Protein AF-A0A7S2GI06-F1 (afdb_monomer_lite)

Sequence (145 aa):
MVTDSRAALWMRVFESRFLSDESFVQTVLMNSPFNSTLVNHNMRYIYWPHYDGDPSHYWARMGYSFIGGPQVINSSSAPSVFRSPYMFARKFEPAVDSAAVRLWDDWMGLKLRGARPPEQEPLGGASYANAQMDSETPLERPITR

Structure (mmCIF, N/CA/C/O backbone):
data_AF-A0A7S2GI06-F1
#
_entry.id   AF-A0A7S2GI06-F1
#
loop_
_atom_site.group_PDB
_atom_site.id
_atom_site.type_symbol
_atom_site.label_atom_id
_atom_site.label_alt_id
_atom_site.label_comp_id
_atom_site.label_asym_id
_atom_site.label_entity_id
_atom_site.label_seq_id
_atom_site.pdbx_PDB_ins_code
_atom_site.Cartn_x
_atom_site.Cartn_y
_atom_site.Cartn_z
_atom_site.occupancy
_atom_site.B_iso_or_equiv
_atom_site.auth_seq_id
_atom_site.auth_comp_id
_atom_site.auth_asym_id
_atom_site.auth_atom_id
_atom_site.pdbx_PDB_model_num
ATOM 1 N N . MET A 1 1 ? -26.073 1.164 9.478 1.00 66.19 1 MET A N 1
ATOM 2 C CA . MET A 1 1 ? -26.115 2.312 10.412 1.00 66.19 1 MET A CA 1
ATOM 3 C C . MET A 1 1 ? -25.420 1.877 11.697 1.00 66.19 1 MET A C 1
ATOM 5 O O . MET A 1 1 ? -25.647 0.743 12.099 1.00 66.19 1 MET A O 1
ATOM 9 N N . VAL A 1 2 ? -24.532 2.691 12.276 1.00 79.94 2 VAL A N 1
ATOM 10 C CA . VAL A 1 2 ? -23.805 2.343 13.516 1.00 79.94 2 VAL A CA 1
ATOM 11 C C . VAL A 1 2 ? -24.720 2.586 14.716 1.00 79.94 2 VAL A C 1
ATOM 13 O O . VAL A 1 2 ? -25.256 3.680 14.852 1.00 79.94 2 VAL A O 1
ATOM 16 N N . THR A 1 3 ? -24.925 1.568 15.555 1.00 87.62 3 THR A N 1
ATOM 17 C CA . THR 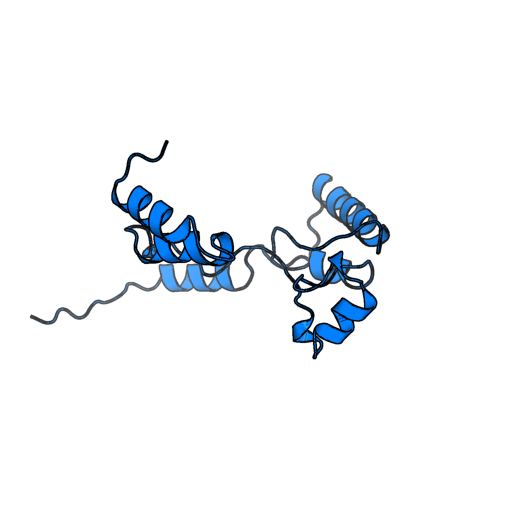A 1 3 ? -25.861 1.613 16.698 1.00 87.62 3 THR A CA 1
ATOM 18 C C . THR A 1 3 ? -25.173 1.787 18.053 1.00 87.62 3 THR A C 1
ATOM 20 O O . THR A 1 3 ? -25.838 2.104 19.034 1.00 87.62 3 THR A O 1
ATOM 23 N N . ASP A 1 4 ? -23.855 1.587 18.129 1.00 87.94 4 ASP A N 1
ATOM 24 C CA . ASP A 1 4 ? -23.077 1.793 19.353 1.00 87.94 4 ASP A CA 1
ATOM 25 C C . ASP A 1 4 ? -22.796 3.291 19.571 1.00 87.94 4 ASP A C 1
ATOM 27 O O . ASP A 1 4 ? -22.271 3.978 18.689 1.00 87.94 4 ASP A O 1
ATOM 31 N N . SER A 1 5 ? -23.140 3.811 20.753 1.00 91.19 5 SER A N 1
ATOM 32 C CA . SER A 1 5 ? -23.026 5.240 21.068 1.00 91.19 5 SER A CA 1
ATOM 33 C C . SER A 1 5 ? -21.580 5.733 21.181 1.00 91.19 5 SER A C 1
ATOM 35 O O . SER A 1 5 ? -21.308 6.891 20.858 1.00 91.19 5 SER A O 1
ATOM 37 N N . ARG A 1 6 ? -20.633 4.875 21.584 1.00 88.00 6 ARG A N 1
ATOM 38 C CA . ARG A 1 6 ? -19.203 5.220 21.626 1.00 88.00 6 ARG A CA 1
ATOM 39 C C . ARG A 1 6 ? -18.626 5.260 20.220 1.00 88.00 6 ARG A C 1
ATOM 41 O O . ARG A 1 6 ? -17.879 6.180 19.899 1.00 88.00 6 ARG A O 1
ATOM 48 N N . ALA A 1 7 ? -19.002 4.308 19.368 1.00 87.00 7 ALA A N 1
ATOM 49 C CA . ALA A 1 7 ? -18.624 4.327 17.959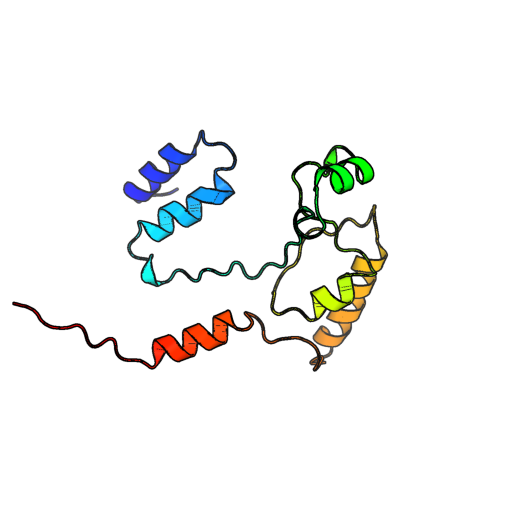 1.00 87.00 7 ALA A CA 1
ATOM 50 C C . ALA A 1 7 ? -19.180 5.576 17.253 1.00 87.00 7 ALA A C 1
ATOM 52 O O . ALA A 1 7 ? -18.440 6.254 16.542 1.00 87.00 7 ALA A O 1
ATOM 53 N N . ALA A 1 8 ? -20.439 5.942 17.517 1.00 90.88 8 ALA A N 1
ATOM 54 C CA . ALA A 1 8 ? -21.043 7.166 16.991 1.00 90.88 8 ALA A CA 1
ATOM 55 C C . ALA A 1 8 ? -20.313 8.440 17.463 1.00 90.88 8 ALA A C 1
ATOM 57 O O . ALA A 1 8 ? -20.097 9.357 16.668 1.00 90.88 8 ALA A O 1
ATOM 58 N N . LEU A 1 9 ? -19.883 8.492 18.730 1.00 92.31 9 LEU A N 1
ATOM 59 C CA . LEU A 1 9 ? -19.084 9.605 19.249 1.00 92.31 9 LEU A CA 1
ATOM 60 C C . LEU A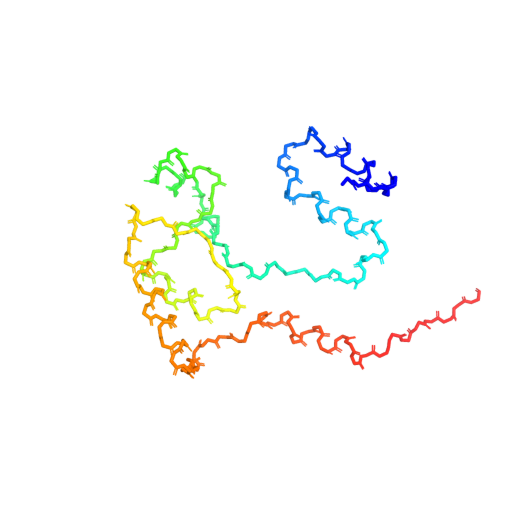 1 9 ? -17.745 9.727 18.511 1.00 92.31 9 LEU A C 1
ATOM 62 O O . LEU A 1 9 ? -17.396 10.817 18.060 1.00 92.31 9 LEU A O 1
ATOM 66 N N . TRP A 1 10 ? -17.019 8.619 18.346 1.00 93.69 10 TRP A N 1
ATOM 67 C CA . TRP A 1 10 ? -15.753 8.620 17.615 1.00 93.69 10 TRP A CA 1
ATOM 68 C C . TRP A 1 10 ? -15.923 9.048 16.156 1.00 93.69 10 TRP A C 1
ATOM 70 O O . TRP A 1 10 ? -15.125 9.847 15.669 1.00 93.69 10 TRP A O 1
ATOM 80 N N . MET A 1 11 ? -16.972 8.582 15.470 1.00 93.75 11 MET A N 1
ATOM 81 C CA . MET A 1 11 ? -17.273 9.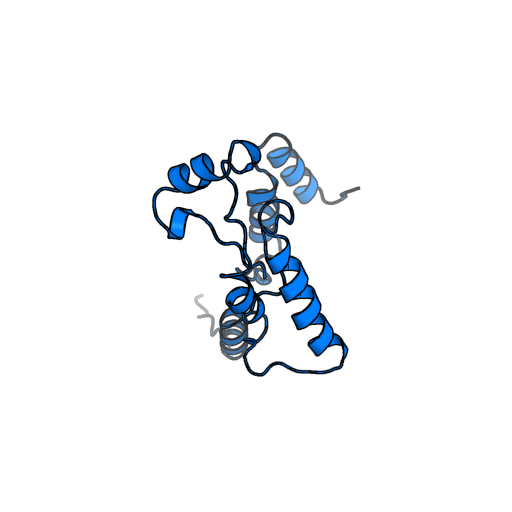026 14.104 1.00 93.75 11 MET A CA 1
ATOM 82 C C . MET A 1 11 ? -17.445 10.547 14.038 1.00 93.75 11 MET A C 1
ATOM 84 O O . MET A 1 11 ? -16.839 11.190 13.187 1.00 93.75 11 MET A O 1
ATOM 88 N N . ARG A 1 12 ? -18.187 11.138 14.982 1.00 93.88 12 ARG A N 1
ATOM 89 C CA . ARG A 1 12 ? -18.392 12.592 15.045 1.00 93.88 12 ARG A CA 1
ATOM 90 C C . ARG A 1 12 ? -17.102 13.369 15.328 1.00 93.88 12 ARG A C 1
ATOM 92 O O . ARG A 1 12 ? -16.914 14.455 14.793 1.00 93.88 12 ARG A O 1
ATOM 99 N N . VAL A 1 13 ? -16.198 12.831 16.150 1.00 93.69 13 VAL A N 1
ATOM 100 C CA . VAL A 1 13 ? -14.889 13.461 16.428 1.00 93.69 13 VAL A CA 1
ATOM 101 C C . VAL A 1 13 ? -14.020 13.539 15.168 1.00 93.69 13 VAL A C 1
ATOM 103 O O . VAL A 1 13 ? -13.288 14.521 14.992 1.00 93.69 13 VAL A O 1
ATOM 106 N N . PHE A 1 14 ? -14.098 12.520 14.310 1.00 96.25 14 PHE A N 1
ATOM 107 C CA . PHE A 1 14 ? -13.266 12.382 13.114 1.00 96.25 14 PHE A CA 1
ATOM 108 C C . PHE A 1 14 ? -13.907 12.905 11.821 1.00 96.25 14 PHE A C 1
ATOM 110 O O . PHE A 1 14 ? -13.183 13.117 10.853 1.00 96.25 14 PHE A O 1
ATOM 117 N N . GLU A 1 15 ? -15.211 13.194 11.817 1.00 94.75 15 GLU A N 1
ATOM 118 C CA . GLU A 1 15 ? -15.979 13.667 10.651 1.00 94.75 15 GLU A CA 1
ATOM 119 C C . GLU A 1 15 ? -15.369 14.896 9.955 1.00 94.75 15 GLU A C 1
ATOM 121 O O . GLU A 1 15 ? -15.484 15.052 8.744 1.00 94.75 15 GLU A O 1
ATOM 126 N N . SER A 1 16 ? -14.699 15.774 10.703 1.00 94.00 16 SER A N 1
ATOM 127 C CA . SER A 1 16 ? -14.083 17.000 10.173 1.00 94.00 16 SER A CA 1
ATOM 128 C C . SER A 1 16 ? -12.572 17.053 10.412 1.00 94.00 16 SER A C 1
ATOM 130 O O . SER A 1 16 ? -12.014 18.120 10.674 1.00 94.00 16 SER A O 1
ATOM 132 N N . ARG A 1 17 ? -11.896 15.898 10.381 1.00 94.81 17 ARG A N 1
ATOM 133 C CA . ARG A 1 17 ? -10.438 15.809 10.550 1.00 94.81 17 ARG A CA 1
ATOM 134 C C . ARG A 1 17 ? -9.744 15.552 9.221 1.00 94.81 17 ARG A C 1
ATOM 136 O O . ARG A 1 17 ? -10.177 14.729 8.422 1.00 94.81 17 ARG A O 1
ATOM 143 N N . PHE A 1 18 ? -8.644 16.264 9.008 1.00 95.62 18 PHE A N 1
ATOM 144 C CA . PHE A 1 18 ? -7.758 16.028 7.876 1.00 95.62 18 PHE A CA 1
ATOM 145 C C . PHE A 1 18 ? -7.127 14.634 7.989 1.00 95.62 18 PHE A C 1
ATOM 147 O O . PHE A 1 18 ? -6.678 14.271 9.075 1.00 95.62 18 PHE A O 1
ATOM 154 N N . LEU A 1 19 ? -7.123 13.871 6.887 1.00 94.06 19 LEU A N 1
ATOM 155 C CA . LEU A 1 19 ? -6.617 12.489 6.823 1.00 94.06 19 LEU A CA 1
ATOM 156 C C . LEU A 1 19 ? -7.177 11.593 7.941 1.00 94.06 19 LEU A C 1
ATOM 158 O O . LEU A 1 19 ? -6.461 10.847 8.610 1.00 94.06 19 LEU A O 1
ATOM 162 N N . SER A 1 20 ? -8.488 11.693 8.182 1.00 96.38 20 SER A N 1
ATOM 163 C CA . SER A 1 20 ? -9.155 10.953 9.254 1.00 96.38 20 SER A CA 1
ATOM 164 C C . SER A 1 20 ? -8.977 9.439 9.131 1.00 96.38 20 SER A C 1
ATOM 166 O O . SER A 1 20 ? -8.913 8.749 10.141 1.00 96.38 20 SER A O 1
ATOM 168 N N . ASP A 1 21 ? -8.879 8.903 7.918 1.00 93.75 21 ASP A N 1
ATOM 169 C CA . ASP A 1 21 ? -8.668 7.477 7.663 1.00 93.75 21 ASP A CA 1
ATOM 170 C C . ASP A 1 21 ? -7.297 6.971 8.144 1.00 93.75 21 ASP A C 1
ATOM 172 O O . ASP A 1 21 ? -7.179 5.799 8.509 1.00 93.75 21 ASP A O 1
ATOM 176 N N . GLU A 1 22 ? -6.294 7.848 8.243 1.00 95.56 22 GLU A N 1
ATOM 177 C CA . GLU A 1 22 ? -4.955 7.490 8.722 1.00 95.56 22 GLU A CA 1
ATOM 178 C C . GLU A 1 22 ? -4.871 7.328 10.245 1.00 95.56 22 GLU A C 1
ATOM 180 O O . GLU A 1 22 ? -3.913 6.740 10.740 1.00 95.56 22 GLU A O 1
ATOM 185 N N . SER A 1 23 ? -5.868 7.807 10.997 1.00 95.00 23 SER A N 1
ATOM 186 C CA . SER A 1 23 ? -5.831 7.831 12.470 1.00 95.00 23 SER A CA 1
ATOM 187 C C . SER A 1 23 ? -7.111 7.339 13.155 1.00 95.00 23 SER A C 1
ATOM 189 O O . SER A 1 23 ? -7.044 6.869 14.293 1.00 95.00 23 SER A O 1
ATOM 191 N N . PHE A 1 24 ? -8.268 7.367 12.488 1.00 95.38 24 PHE A N 1
ATOM 192 C CA . PHE A 1 24 ? -9.561 6.981 13.064 1.00 95.38 24 PHE A CA 1
ATOM 193 C C . PHE A 1 24 ? -9.580 5.525 13.535 1.00 95.38 24 PHE A C 1
ATOM 195 O O . PHE A 1 24 ? -9.791 5.264 14.718 1.00 95.38 24 PHE A O 1
ATOM 202 N N . VAL A 1 25 ? -9.331 4.571 12.629 1.00 93.38 25 VAL A N 1
ATOM 203 C CA . VAL A 1 25 ? -9.444 3.132 12.935 1.00 93.38 25 VAL A CA 1
ATOM 204 C C . VAL A 1 25 ? -8.481 2.735 14.054 1.00 93.38 25 VAL A C 1
ATOM 206 O O . VAL A 1 25 ? -8.869 2.026 14.978 1.00 93.38 25 VAL A O 1
ATOM 209 N N . GLN A 1 26 ? -7.250 3.244 14.009 1.00 94.38 26 GLN A N 1
ATOM 210 C CA . GLN A 1 26 ? -6.228 2.988 15.025 1.00 94.38 26 GLN A CA 1
ATOM 211 C C . GLN A 1 26 ? -6.668 3.534 16.391 1.00 94.38 26 GLN A C 1
ATOM 213 O O . GLN A 1 26 ? -6.685 2.797 17.376 1.00 94.38 26 GLN A O 1
ATOM 218 N N . THR A 1 27 ? -7.107 4.798 16.432 1.00 94.00 27 THR A N 1
ATOM 219 C CA . THR A 1 27 ? -7.553 5.468 17.662 1.00 94.00 27 THR A CA 1
ATOM 220 C C . THR A 1 27 ? -8.734 4.740 18.295 1.00 94.00 27 THR A C 1
ATOM 222 O O . THR A 1 27 ? -8.724 4.468 19.498 1.00 94.00 27 THR A O 1
ATOM 225 N N . VAL A 1 28 ? -9.743 4.389 17.493 1.00 93.38 28 VAL A N 1
ATOM 226 C CA . VAL A 1 28 ? -10.938 3.687 17.974 1.00 93.38 28 VAL A CA 1
ATOM 227 C C . VAL A 1 28 ? -10.573 2.312 18.514 1.00 93.38 28 VAL A C 1
ATOM 229 O O . VAL A 1 28 ? -10.991 1.977 19.620 1.00 93.38 28 VAL A O 1
ATOM 232 N N . LEU A 1 29 ? -9.778 1.528 17.780 1.00 93.31 29 LEU A N 1
ATOM 233 C CA . LEU A 1 29 ? -9.419 0.175 18.202 1.00 93.31 29 LEU A CA 1
ATOM 234 C C . LEU A 1 29 ? -8.595 0.177 19.492 1.00 93.31 29 LEU A C 1
ATOM 236 O O . LEU A 1 29 ? -8.906 -0.604 20.393 1.00 93.31 29 LEU A O 1
ATOM 240 N N . MET A 1 30 ? -7.626 1.088 19.629 1.00 94.25 30 MET A N 1
ATOM 241 C CA . MET A 1 30 ? -6.817 1.225 20.848 1.00 94.25 30 MET A CA 1
ATOM 242 C C . MET A 1 30 ? -7.657 1.584 22.083 1.00 94.25 30 MET A C 1
ATOM 244 O O . MET A 1 30 ? -7.318 1.183 23.193 1.00 94.25 30 MET A O 1
ATOM 248 N N . ASN A 1 31 ? -8.774 2.293 21.896 1.00 92.25 31 ASN A N 1
ATOM 249 C CA . ASN A 1 31 ? -9.697 2.688 22.967 1.00 92.25 31 ASN A CA 1
ATOM 250 C C . ASN A 1 31 ? -10.940 1.783 23.064 1.00 92.25 31 ASN A C 1
ATOM 252 O O . ASN A 1 31 ? -11.912 2.121 23.744 1.00 92.25 31 ASN A O 1
ATOM 256 N N . SER A 1 32 ? -10.934 0.639 22.378 1.00 90.19 32 SER A N 1
ATOM 257 C CA . SER A 1 32 ? -12.035 -0.325 22.381 1.00 90.19 32 SER A CA 1
ATOM 258 C C . SER A 1 32 ? -11.709 -1.555 23.239 1.00 90.19 32 SER A C 1
ATOM 260 O O . SER A 1 32 ? -10.541 -1.805 23.542 1.00 90.19 32 SER A O 1
ATOM 262 N N . PRO A 1 33 ? -12.710 -2.392 23.568 1.00 92.56 33 PRO A N 1
ATOM 263 C CA . PRO A 1 33 ? -12.477 -3.715 24.153 1.00 92.56 33 PRO A CA 1
ATOM 264 C C . PRO A 1 33 ? -11.621 -4.662 23.289 1.00 92.56 33 PRO A C 1
ATOM 266 O O . PRO A 1 33 ? -11.186 -5.692 23.788 1.00 92.56 33 PRO A O 1
ATOM 269 N N . PHE A 1 34 ? -11.378 -4.330 22.014 1.00 93.19 34 PHE A N 1
ATOM 270 C CA . PHE A 1 34 ? -10.560 -5.114 21.081 1.00 93.19 34 PHE A CA 1
ATOM 271 C C . PHE A 1 34 ? -9.092 -4.665 21.035 1.00 93.19 34 PHE A C 1
ATOM 273 O O . PHE A 1 34 ? -8.341 -5.116 20.176 1.00 93.19 34 PHE A O 1
ATOM 280 N N . ASN A 1 35 ? -8.651 -3.768 21.923 1.00 94.50 35 ASN A N 1
ATOM 281 C CA . ASN A 1 35 ? -7.280 -3.247 21.878 1.00 94.50 35 ASN A CA 1
ATOM 282 C C . ASN A 1 35 ? -6.203 -4.349 21.951 1.00 94.50 35 ASN A C 1
ATOM 284 O O . ASN A 1 35 ? -5.159 -4.219 21.320 1.00 94.50 35 ASN A O 1
ATOM 288 N N . SER A 1 36 ? -6.485 -5.460 22.635 1.00 95.75 36 SER A N 1
ATOM 289 C CA . SER A 1 36 ? -5.578 -6.598 22.785 1.00 95.75 36 SER A CA 1
ATOM 290 C C . SER A 1 36 ? -5.469 -7.459 21.527 1.00 95.75 36 SER A C 1
ATOM 292 O O . SER A 1 36 ? -4.595 -8.317 21.456 1.00 95.75 36 SER A O 1
ATOM 294 N N . THR A 1 37 ? -6.329 -7.241 20.529 1.00 93.75 37 THR A N 1
ATOM 295 C CA . THR A 1 37 ? -6.285 -7.948 19.242 1.00 93.75 37 THR A CA 1
ATOM 296 C C . THR A 1 37 ? -5.560 -7.143 18.163 1.00 93.75 37 THR A C 1
ATOM 298 O O . THR A 1 37 ? -5.555 -7.543 16.999 1.00 93.75 37 THR A O 1
ATOM 301 N N . LEU A 1 38 ? -5.001 -5.978 18.505 1.00 92.00 38 LEU A N 1
ATOM 302 C CA . LEU A 1 38 ? -4.278 -5.136 17.559 1.00 92.00 38 LEU A CA 1
ATOM 303 C C . LEU A 1 38 ? -2.912 -5.732 17.232 1.00 92.00 38 LEU A C 1
ATOM 305 O O . LEU A 1 38 ? -2.030 -5.819 18.080 1.00 92.00 38 LEU A O 1
ATOM 309 N N . VAL A 1 39 ? -2.715 -6.050 15.956 1.00 90.69 39 VAL A N 1
ATOM 310 C CA . VAL A 1 39 ? -1.398 -6.352 15.398 1.00 90.69 39 VAL A CA 1
ATOM 311 C C . VAL A 1 39 ? -0.896 -5.099 14.694 1.00 90.69 39 VAL A C 1
ATOM 313 O O . VAL A 1 39 ? -1.557 -4.585 13.790 1.00 90.69 39 VAL A O 1
ATOM 316 N N . ASN A 1 40 ? 0.280 -4.606 15.086 1.00 91.19 40 ASN A N 1
ATOM 317 C CA . ASN A 1 40 ? 0.917 -3.450 14.450 1.00 91.19 40 ASN A CA 1
ATOM 318 C C . ASN A 1 40 ? 1.554 -3.832 13.100 1.00 91.19 40 ASN A C 1
ATOM 320 O O . ASN A 1 40 ? 2.768 -3.766 12.918 1.00 91.19 40 ASN A O 1
ATOM 324 N N . HIS A 1 41 ? 0.729 -4.309 12.168 1.00 90.19 41 HIS A N 1
ATOM 325 C CA . HIS A 1 41 ? 1.148 -4.697 10.829 1.00 90.19 41 HIS A CA 1
ATOM 326 C C . HIS A 1 41 ? -0.036 -4.621 9.856 1.00 90.19 41 HIS A C 1
ATOM 328 O O . HIS A 1 41 ? -1.045 -5.299 10.029 1.00 90.19 41 HIS A O 1
ATOM 334 N N . ASN A 1 42 ? 0.075 -3.813 8.797 1.00 91.94 42 ASN A N 1
ATOM 335 C CA . ASN A 1 42 ? -1.024 -3.586 7.844 1.00 91.94 42 ASN A CA 1
ATOM 336 C C . ASN A 1 42 ? -0.989 -4.513 6.609 1.00 91.94 42 ASN A C 1
ATOM 338 O O . ASN A 1 42 ? -1.828 -4.372 5.719 1.00 91.94 42 ASN A O 1
ATOM 342 N N . MET A 1 43 ? -0.017 -5.434 6.544 1.00 94.25 43 MET A N 1
ATOM 343 C CA . MET A 1 43 ? 0.197 -6.402 5.453 1.00 94.25 43 MET A CA 1
ATOM 344 C C . MET A 1 43 ? 0.441 -5.783 4.065 1.00 94.25 43 MET A C 1
ATOM 346 O O . MET A 1 43 ? 0.356 -6.492 3.057 1.00 94.25 43 MET A O 1
ATOM 350 N N . ARG A 1 44 ? 0.760 -4.485 3.991 1.00 95.25 44 ARG A N 1
ATOM 351 C CA . ARG A 1 44 ? 0.987 -3.753 2.741 1.00 95.25 44 ARG A CA 1
ATOM 352 C C . ARG A 1 44 ? 2.441 -3.321 2.614 1.00 95.25 44 ARG A C 1
ATOM 354 O O . ARG A 1 44 ? 2.958 -2.630 3.483 1.00 95.25 44 ARG A O 1
ATOM 361 N N . TYR A 1 45 ? 3.043 -3.613 1.469 1.00 96.06 45 TYR A N 1
ATOM 362 C CA . TYR A 1 45 ? 4.275 -2.967 1.049 1.00 96.06 45 TYR A CA 1
ATOM 363 C C . TYR A 1 45 ? 3.955 -1.556 0.542 1.00 96.06 45 TYR A C 1
ATOM 365 O O . TYR A 1 45 ? 3.192 -1.382 -0.415 1.00 96.06 45 TYR A O 1
ATOM 373 N N . ILE A 1 46 ? 4.534 -0.544 1.183 1.00 96.75 46 ILE A N 1
ATOM 374 C CA . ILE A 1 46 ? 4.446 0.855 0.764 1.00 96.75 46 ILE A CA 1
ATOM 375 C C . ILE A 1 46 ? 5.850 1.439 0.855 1.00 96.75 46 ILE A C 1
ATOM 377 O O . ILE A 1 46 ? 6.392 1.558 1.951 1.00 96.75 46 ILE A O 1
ATOM 38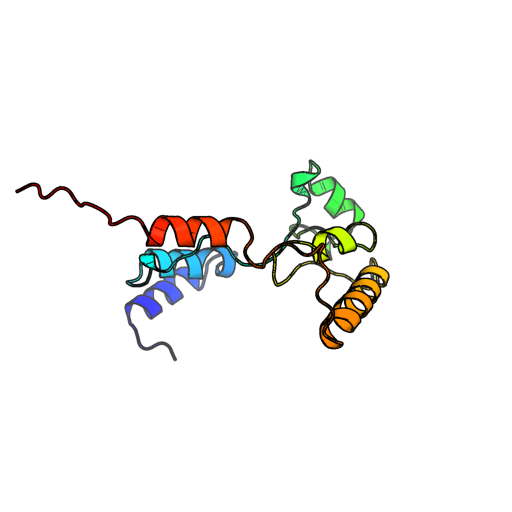1 N N . TYR A 1 47 ? 6.432 1.809 -0.285 1.00 96.94 47 TYR A N 1
ATOM 382 C CA . TYR A 1 47 ? 7.729 2.476 -0.295 1.00 96.94 47 TYR A CA 1
ATOM 383 C C . TYR A 1 47 ? 7.540 3.985 -0.302 1.00 96.94 47 TYR A C 1
ATOM 385 O O . TYR A 1 47 ? 6.902 4.531 -1.202 1.00 96.94 47 TYR A O 1
ATOM 393 N N . TRP A 1 48 ? 8.088 4.665 0.696 1.00 97.25 48 TRP A N 1
ATOM 394 C CA . TRP A 1 48 ? 8.059 6.118 0.762 1.00 97.25 48 TRP A CA 1
ATOM 395 C C . TRP A 1 48 ? 9.382 6.684 0.244 1.00 97.25 48 TRP A C 1
ATOM 397 O O . TRP A 1 48 ? 10.432 6.239 0.697 1.00 97.25 48 TRP A O 1
ATOM 407 N N . PRO A 1 49 ? 9.362 7.705 -0.635 1.00 96.88 49 PRO A N 1
ATOM 408 C CA . PRO A 1 49 ? 10.587 8.295 -1.186 1.00 96.88 49 PRO A CA 1
ATOM 409 C C . PRO A 1 49 ? 11.500 8.917 -0.116 1.00 96.88 49 PRO A C 1
ATOM 411 O O . PRO A 1 49 ? 12.675 9.139 -0.367 1.00 96.88 49 PRO A O 1
ATOM 414 N N . HIS A 1 50 ? 10.978 9.135 1.095 1.00 96.69 50 HIS A N 1
ATOM 415 C CA . HIS A 1 50 ? 11.742 9.519 2.280 1.00 96.69 50 HIS A CA 1
ATOM 416 C C . HIS A 1 50 ? 12.895 8.553 2.608 1.00 96.69 50 HIS A C 1
ATOM 418 O O . HIS A 1 50 ? 13.869 8.963 3.232 1.00 96.69 50 HIS A O 1
ATOM 424 N N . TYR A 1 51 ? 12.804 7.281 2.200 1.00 95.00 51 TYR A N 1
ATOM 425 C CA . TYR A 1 51 ? 13.894 6.315 2.371 1.00 95.00 51 TYR A CA 1
ATOM 426 C C . TYR A 1 51 ? 15.102 6.607 1.466 1.00 95.00 51 TYR A C 1
ATOM 428 O O . TYR A 1 51 ? 16.217 6.228 1.813 1.00 95.00 51 TYR A O 1
ATOM 436 N N . ASP A 1 52 ? 14.896 7.331 0.362 1.00 93.88 52 ASP A N 1
ATOM 437 C CA . ASP A 1 52 ? 15.932 7.679 -0.619 1.00 93.88 52 ASP A CA 1
ATOM 438 C C . ASP A 1 52 ? 16.453 9.123 -0.445 1.00 93.88 52 ASP A C 1
ATOM 440 O O . ASP A 1 52 ? 17.226 9.615 -1.271 1.00 93.88 52 ASP A O 1
ATOM 444 N N . GLY A 1 53 ? 16.035 9.824 0.616 1.00 94.56 53 GLY A N 1
ATOM 445 C CA . GLY A 1 53 ? 16.417 11.208 0.911 1.00 94.56 53 GLY A CA 1
ATOM 446 C C . GLY A 1 53 ? 15.242 12.184 0.834 1.00 94.56 53 GLY A C 1
ATOM 447 O O . GLY A 1 53 ? 14.136 11.867 1.267 1.00 94.56 53 GLY A O 1
ATOM 448 N N . ASP A 1 54 ? 15.484 13.398 0.323 1.00 96.69 54 ASP A N 1
ATOM 449 C CA . ASP A 1 54 ? 14.434 14.419 0.206 1.00 96.69 54 ASP A CA 1
ATOM 450 C C . ASP A 1 54 ? 13.341 13.963 -0.785 1.00 96.69 54 ASP A C 1
ATOM 452 O O . ASP A 1 54 ? 13.598 13.870 -1.996 1.00 96.69 54 ASP A O 1
ATOM 456 N N . PRO A 1 55 ? 12.104 13.709 -0.312 1.00 96.81 55 PRO A N 1
ATOM 457 C CA . PRO A 1 55 ? 11.016 13.237 -1.162 1.00 96.81 55 PRO A CA 1
ATOM 458 C C . PRO A 1 55 ? 10.614 14.258 -2.238 1.00 96.81 55 PRO A C 1
ATOM 460 O O . PRO A 1 55 ? 10.064 13.871 -3.274 1.00 96.81 55 PRO A O 1
ATOM 463 N N . SER A 1 56 ? 10.929 15.543 -2.046 1.00 96.69 56 SER A N 1
ATOM 464 C CA . SER A 1 56 ? 10.622 16.625 -2.989 1.00 96.69 56 SER A CA 1
ATOM 465 C C . SER A 1 56 ? 11.284 16.395 -4.343 1.00 96.69 56 SER A C 1
ATOM 467 O O . SER A 1 56 ? 10.679 16.676 -5.377 1.00 96.69 56 SER A O 1
ATOM 469 N N . HIS A 1 57 ? 12.486 15.810 -4.366 1.00 96.31 57 HIS A N 1
ATOM 470 C CA . HIS A 1 57 ? 13.168 15.452 -5.610 1.00 96.31 57 HIS A CA 1
ATOM 471 C C . HIS A 1 57 ? 12.410 14.379 -6.392 1.00 96.31 57 HIS A C 1
ATOM 473 O O . HIS A 1 57 ? 12.302 14.462 -7.615 1.00 96.31 57 HIS A O 1
ATOM 479 N N . TYR A 1 58 ? 11.883 13.366 -5.703 1.00 96.69 58 TYR A N 1
ATOM 480 C CA . TYR A 1 58 ? 11.065 12.340 -6.341 1.00 96.69 58 TYR A CA 1
ATOM 481 C C . TYR A 1 58 ? 9.755 12.940 -6.867 1.00 96.69 58 TYR A C 1
ATOM 483 O O . TYR A 1 58 ? 9.438 12.774 -8.046 1.00 96.69 58 TYR A O 1
ATOM 491 N N . TRP A 1 59 ? 9.028 13.693 -6.038 1.00 97.62 59 TRP A N 1
ATOM 492 C CA . TRP A 1 59 ? 7.751 14.286 -6.439 1.00 97.62 59 TRP A CA 1
ATOM 493 C C . TRP A 1 59 ? 7.899 15.297 -7.584 1.00 97.62 59 TRP A C 1
ATOM 495 O O . TRP A 1 59 ? 7.074 15.295 -8.495 1.00 97.62 59 TRP A O 1
ATOM 505 N N . ALA A 1 60 ? 8.971 16.095 -7.603 1.00 96.69 60 ALA A N 1
ATOM 506 C CA . ALA A 1 60 ? 9.261 17.021 -8.698 1.00 96.69 60 ALA A CA 1
ATOM 507 C C . ALA A 1 60 ? 9.486 16.298 -10.036 1.00 96.69 60 ALA A C 1
ATOM 509 O O . ALA A 1 60 ? 9.019 16.772 -11.069 1.00 96.69 60 ALA A O 1
ATOM 510 N N . ARG A 1 61 ? 10.152 15.132 -10.026 1.00 96.31 61 ARG A N 1
ATOM 511 C CA . ARG A 1 61 ? 10.343 14.310 -11.236 1.00 96.31 61 ARG A CA 1
ATOM 512 C C . ARG A 1 61 ? 9.049 13.659 -11.718 1.00 96.31 61 ARG A C 1
ATOM 514 O O . ARG A 1 61 ? 8.854 13.526 -12.920 1.00 96.31 61 ARG A O 1
ATOM 521 N N . MET A 1 62 ? 8.192 13.231 -10.794 1.00 96.88 62 MET A N 1
ATOM 522 C CA . MET A 1 62 ? 6.955 12.513 -11.121 1.00 96.88 62 MET A CA 1
ATOM 523 C C . MET A 1 62 ? 5.799 13.436 -11.519 1.00 96.88 62 MET A C 1
ATOM 525 O O . MET A 1 62 ? 4.898 13.021 -12.245 1.00 96.88 62 MET A O 1
ATOM 529 N N . GLY A 1 63 ? 5.813 14.682 -11.045 1.00 96.19 63 GLY A N 1
ATOM 530 C CA . GLY A 1 63 ? 4.776 15.672 -11.307 1.00 96.19 63 GLY A CA 1
ATOM 531 C C . GLY A 1 63 ? 3.703 15.750 -10.219 1.00 96.19 63 GLY A C 1
ATOM 532 O O . GLY A 1 63 ? 3.648 14.956 -9.277 1.00 96.19 63 GLY A O 1
ATOM 533 N N . TYR A 1 64 ? 2.829 16.749 -10.364 1.00 94.56 64 TYR A N 1
ATOM 534 C CA . TYR A 1 64 ? 1.906 17.204 -9.318 1.00 94.56 64 TYR A CA 1
ATOM 535 C C . TYR A 1 64 ? 1.013 16.097 -8.735 1.00 94.56 64 TYR A C 1
ATOM 537 O O . TYR A 1 64 ? 0.802 16.043 -7.527 1.00 94.56 64 TYR A O 1
ATOM 545 N N . SER A 1 65 ? 0.551 15.158 -9.567 1.00 94.81 65 SER A N 1
ATOM 546 C CA . SER A 1 65 ? -0.326 14.050 -9.156 1.00 94.81 65 SER A CA 1
ATOM 547 C C . SER A 1 65 ? 0.321 13.029 -8.207 1.00 94.81 65 SER A C 1
ATOM 549 O O . SER A 1 65 ? -0.367 12.122 -7.736 1.00 94.81 65 SER A O 1
ATOM 551 N N . PHE A 1 66 ? 1.626 13.137 -7.944 1.00 96.25 66 PHE A N 1
ATOM 552 C CA . PHE A 1 66 ? 2.370 12.232 -7.063 1.00 96.25 66 PHE A CA 1
ATOM 553 C C . PHE A 1 66 ? 2.846 12.896 -5.766 1.00 96.25 66 PHE A C 1
ATOM 555 O O . PHE A 1 66 ? 3.386 12.196 -4.908 1.00 96.25 66 PHE A O 1
ATOM 562 N N . ILE A 1 67 ? 2.655 14.211 -5.607 1.00 96.38 67 ILE A N 1
ATOM 563 C CA . ILE A 1 67 ? 3.078 14.951 -4.410 1.00 96.38 67 ILE A CA 1
ATOM 564 C C . ILE A 1 67 ? 2.404 14.366 -3.164 1.00 96.38 67 ILE A C 1
ATOM 566 O O . ILE A 1 67 ? 1.203 14.105 -3.160 1.00 96.38 67 ILE A O 1
ATOM 570 N N . GLY A 1 68 ? 3.190 14.150 -2.106 1.00 94.50 68 GLY A N 1
ATOM 571 C CA . GLY A 1 68 ? 2.711 13.568 -0.849 1.00 94.50 68 GLY A CA 1
ATOM 572 C C . GLY A 1 68 ? 2.401 12.069 -0.924 1.00 94.50 68 GLY A C 1
ATOM 573 O O . GLY A 1 68 ? 1.924 11.499 0.052 1.00 94.50 68 GLY A O 1
ATOM 574 N N . GLY A 1 69 ? 2.659 11.418 -2.063 1.00 95.81 69 GLY A N 1
ATOM 575 C CA . GLY A 1 69 ? 2.396 9.997 -2.270 1.00 95.81 69 GLY A CA 1
ATOM 576 C C . GLY A 1 69 ? 3.633 9.100 -2.120 1.00 95.81 69 GLY A C 1
ATOM 577 O O . GLY A 1 69 ? 4.770 9.584 -2.189 1.00 95.81 69 GLY A O 1
ATOM 578 N N . PRO A 1 70 ? 3.420 7.777 -1.968 1.00 97.31 70 PRO A N 1
ATOM 579 C CA . PRO A 1 70 ? 4.490 6.789 -2.001 1.00 97.31 70 PRO A CA 1
ATOM 580 C C . PRO A 1 70 ? 5.105 6.668 -3.402 1.00 97.31 70 PRO A C 1
ATOM 582 O O . PRO A 1 70 ? 4.528 7.092 -4.411 1.00 97.31 70 PRO A O 1
ATOM 585 N N . GLN A 1 71 ? 6.275 6.046 -3.462 1.00 97.50 71 GLN A N 1
ATOM 586 C CA . GLN A 1 71 ? 6.989 5.783 -4.700 1.00 97.50 71 GLN A CA 1
ATOM 587 C C . GLN A 1 71 ? 6.255 4.759 -5.574 1.00 97.50 71 GLN A C 1
ATOM 589 O O . GLN A 1 71 ? 5.644 3.810 -5.073 1.00 97.50 71 GLN A O 1
ATOM 594 N N . VAL A 1 72 ? 6.318 4.950 -6.895 1.00 97.81 72 VAL A N 1
ATOM 595 C CA . VAL A 1 72 ? 5.839 3.958 -7.862 1.00 97.81 72 VAL A CA 1
ATOM 596 C C . VAL A 1 72 ? 6.808 2.778 -7.896 1.00 97.81 72 VAL A C 1
ATOM 598 O O . VAL A 1 72 ? 8.012 2.948 -8.084 1.00 97.81 72 VAL A O 1
ATOM 601 N N . ILE A 1 73 ? 6.262 1.579 -7.732 1.00 97.88 73 ILE A N 1
ATOM 602 C CA . ILE A 1 73 ? 6.963 0.317 -7.943 1.00 97.88 73 ILE A CA 1
ATOM 603 C C . ILE A 1 73 ? 7.076 0.114 -9.456 1.00 97.88 73 ILE A C 1
ATOM 605 O O . ILE A 1 73 ? 6.065 0.046 -10.156 1.00 97.88 73 ILE A O 1
ATOM 609 N N . ASN A 1 74 ? 8.308 0.043 -9.950 1.00 97.25 74 ASN A N 1
ATOM 610 C CA . ASN A 1 74 ? 8.629 -0.120 -11.367 1.00 97.25 74 ASN A CA 1
ATOM 611 C C . ASN A 1 74 ? 9.195 -1.525 -11.624 1.00 97.25 74 ASN A C 1
ATOM 613 O O . ASN A 1 74 ? 9.358 -2.318 -10.695 1.00 97.25 74 ASN A O 1
ATOM 617 N N . SER A 1 75 ? 9.504 -1.857 -12.874 1.00 98.00 75 SER A N 1
ATOM 618 C CA . SER A 1 75 ? 9.979 -3.186 -13.260 1.00 98.00 75 SER A CA 1
ATOM 619 C C . SER A 1 75 ? 11.294 -3.581 -12.591 1.00 98.00 75 SER A C 1
ATOM 621 O O . SER A 1 75 ? 11.559 -4.769 -12.427 1.00 98.00 75 SER A O 1
ATOM 623 N N . SER A 1 76 ? 12.112 -2.604 -12.191 1.00 97.00 76 SER A N 1
ATOM 624 C CA . SER A 1 76 ? 13.385 -2.848 -11.512 1.00 97.00 76 SER A CA 1
ATOM 625 C C . SER A 1 76 ? 13.189 -3.250 -10.050 1.00 97.00 76 SER A C 1
ATOM 627 O O . SER A 1 76 ? 13.904 -4.122 -9.562 1.00 97.00 76 SER A O 1
ATOM 629 N N . SER A 1 77 ? 12.223 -2.652 -9.343 1.00 96.31 77 SER A N 1
ATOM 630 C CA . SER A 1 77 ? 11.943 -2.980 -7.936 1.00 96.31 77 SER A CA 1
ATOM 631 C C . SER A 1 77 ? 10.883 -4.069 -7.756 1.00 96.31 77 SER A C 1
ATOM 633 O O . SER A 1 77 ? 10.891 -4.768 -6.746 1.00 96.31 77 SER A O 1
ATOM 635 N N . ALA A 1 78 ? 9.997 -4.277 -8.730 1.00 96.81 78 ALA A N 1
ATOM 636 C CA . ALA A 1 78 ? 8.897 -5.233 -8.631 1.00 96.81 78 ALA A CA 1
ATOM 637 C C . ALA A 1 78 ? 9.324 -6.660 -8.205 1.00 96.81 78 ALA A C 1
ATOM 639 O O . ALA A 1 78 ? 8.693 -7.203 -7.295 1.00 96.81 78 ALA A O 1
ATOM 640 N N . PRO A 1 79 ? 10.418 -7.262 -8.727 1.00 94.88 79 PRO A N 1
ATOM 641 C CA . PRO A 1 79 ? 10.827 -8.606 -8.317 1.00 94.88 79 PRO A CA 1
ATOM 642 C C . PRO A 1 79 ? 11.179 -8.752 -6.830 1.00 94.88 79 PRO A C 1
ATOM 644 O O . PRO A 1 79 ? 11.005 -9.837 -6.278 1.00 94.88 79 PRO A O 1
ATOM 647 N N . SER A 1 80 ? 11.697 -7.714 -6.163 1.00 94.56 80 SER A N 1
ATOM 648 C CA . SER A 1 80 ? 11.945 -7.782 -4.713 1.00 94.56 80 SER A CA 1
ATOM 649 C C . SER A 1 80 ? 10.644 -7.622 -3.927 1.00 94.56 80 SER A C 1
ATOM 651 O O . SER A 1 80 ? 10.421 -8.336 -2.952 1.00 94.56 80 SER A O 1
ATOM 653 N N . VAL A 1 81 ? 9.727 -6.776 -4.403 1.00 95.50 81 VAL A N 1
ATOM 654 C CA . VAL A 1 81 ? 8.395 -6.609 -3.802 1.00 95.50 81 VAL A CA 1
ATOM 655 C C . VAL A 1 81 ? 7.586 -7.909 -3.861 1.00 95.50 81 VAL A C 1
ATOM 657 O O . VAL A 1 81 ? 6.928 -8.265 -2.888 1.00 95.50 81 VAL A O 1
ATOM 660 N N . PHE A 1 82 ? 7.657 -8.670 -4.953 1.00 93.44 82 PHE A N 1
ATOM 661 C CA . PHE A 1 82 ? 6.901 -9.925 -5.104 1.00 93.44 82 PHE A CA 1
ATOM 662 C C . PHE A 1 82 ? 7.342 -11.045 -4.158 1.00 93.44 82 PHE A C 1
ATOM 664 O O . PHE A 1 82 ? 6.559 -11.957 -3.872 1.00 93.44 82 PHE A O 1
ATOM 671 N N . ARG A 1 83 ? 8.598 -10.975 -3.708 1.00 92.94 83 ARG A N 1
ATOM 672 C CA . ARG A 1 83 ? 9.212 -11.895 -2.748 1.00 92.94 83 ARG A CA 1
ATOM 673 C C . ARG A 1 83 ? 8.992 -11.475 -1.299 1.00 92.94 83 ARG A C 1
ATOM 675 O O . ARG A 1 83 ? 9.254 -12.263 -0.402 1.00 92.94 83 ARG A O 1
ATOM 682 N N . SER A 1 84 ? 8.515 -10.254 -1.078 1.00 93.19 84 SER A N 1
ATOM 683 C CA . SER A 1 84 ? 8.312 -9.698 0.255 1.00 93.19 84 SER A CA 1
ATOM 684 C C . SER A 1 84 ? 7.209 -10.437 1.038 1.00 93.19 84 SER A C 1
ATOM 686 O O . SER A 1 84 ? 6.353 -11.100 0.439 1.00 93.19 84 SER A O 1
ATOM 688 N N . PRO A 1 85 ? 7.163 -10.287 2.374 1.00 92.81 85 PRO A N 1
ATOM 689 C CA . PRO A 1 85 ? 6.172 -10.950 3.221 1.00 92.81 85 PRO A CA 1
ATOM 690 C C . PRO A 1 85 ? 4.797 -10.255 3.203 1.00 92.81 85 PRO A C 1
ATOM 692 O O . PRO A 1 85 ? 3.896 -10.607 3.970 1.00 92.81 85 PRO A O 1
ATOM 695 N N . TYR A 1 86 ? 4.611 -9.232 2.368 1.00 93.88 86 TYR A N 1
ATOM 696 C CA . TYR A 1 86 ? 3.373 -8.461 2.300 1.00 93.88 86 TYR A CA 1
ATOM 697 C C . TYR A 1 86 ? 2.356 -9.123 1.360 1.00 93.88 86 TYR A C 1
ATOM 699 O O . TYR A 1 86 ? 2.709 -9.715 0.344 1.00 93.88 86 TYR A O 1
ATOM 707 N N . MET A 1 87 ? 1.064 -9.006 1.684 1.00 92.31 87 MET A N 1
ATOM 708 C CA . MET A 1 87 ? -0.014 -9.544 0.839 1.00 92.31 87 MET A CA 1
ATOM 709 C C . MET A 1 87 ? -0.353 -8.615 -0.328 1.00 92.31 87 MET A C 1
ATOM 711 O O . MET A 1 87 ? -0.767 -9.071 -1.391 1.00 92.31 87 MET A O 1
ATOM 715 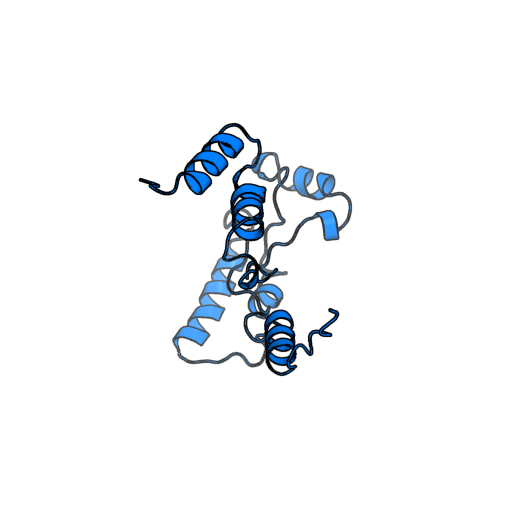N N . PHE A 1 88 ? -0.196 -7.309 -0.120 1.00 95.06 88 PHE A N 1
ATOM 716 C CA . PHE A 1 88 ? -0.513 -6.276 -1.098 1.00 95.06 88 PHE A CA 1
ATOM 717 C C . PHE A 1 88 ? 0.642 -5.284 -1.203 1.00 95.06 88 PHE A C 1
ATOM 719 O O . PHE A 1 88 ? 1.396 -5.105 -0.249 1.00 95.06 88 PHE A O 1
ATOM 726 N N . ALA A 1 89 ? 0.744 -4.583 -2.328 1.00 96.31 89 ALA A N 1
ATOM 727 C CA . ALA A 1 89 ? 1.736 -3.535 -2.529 1.00 96.31 89 ALA A CA 1
ATOM 728 C C . ALA A 1 89 ? 1.130 -2.327 -3.255 1.00 96.31 89 ALA A C 1
ATOM 730 O O . ALA A 1 89 ? 0.212 -2.472 -4.065 1.00 96.31 89 ALA A O 1
ATOM 731 N N . ARG A 1 90 ? 1.641 -1.127 -2.966 1.00 96.75 90 ARG A N 1
ATOM 732 C CA . ARG A 1 90 ? 1.324 0.113 -3.695 1.00 96.75 90 ARG A CA 1
ATOM 733 C C . ARG A 1 90 ? 2.547 1.043 -3.740 1.00 96.75 90 ARG A C 1
ATOM 735 O O . ARG A 1 90 ? 3.365 1.005 -2.828 1.00 96.75 90 ARG A O 1
ATOM 742 N N . LYS A 1 91 ? 2.685 1.918 -4.740 1.00 96.06 91 LYS A N 1
ATOM 743 C CA . LYS A 1 91 ? 1.757 2.213 -5.857 1.00 96.06 91 LYS A CA 1
ATOM 744 C C . LYS A 1 91 ? 2.281 1.627 -7.175 1.00 96.06 91 LYS A C 1
ATOM 746 O O . LYS A 1 91 ? 3.472 1.689 -7.428 1.00 96.06 91 LYS A O 1
ATOM 751 N N . PHE A 1 92 ? 1.390 1.129 -8.029 1.00 96.31 92 PHE A N 1
ATOM 752 C CA . PHE A 1 92 ? 1.693 0.798 -9.426 1.00 96.31 92 PHE A CA 1
ATOM 753 C C . PHE A 1 92 ? 0.996 1.805 -10.338 1.00 96.31 92 PHE A C 1
ATOM 755 O O . PHE A 1 92 ? -0.138 2.194 -10.062 1.00 96.31 92 PHE A O 1
ATOM 762 N N . GLU A 1 93 ? 1.673 2.236 -11.397 1.00 97.19 93 GLU A N 1
ATOM 763 C CA . GLU A 1 93 ? 1.137 3.188 -12.369 1.00 97.19 93 GLU A CA 1
ATOM 764 C C . GLU A 1 93 ? 1.529 2.734 -13.784 1.00 97.19 93 GLU A C 1
ATOM 766 O O . GLU A 1 93 ? 2.670 2.958 -14.192 1.00 97.19 93 GLU A O 1
ATOM 771 N N . PRO A 1 94 ? 0.628 2.085 -14.545 1.00 96.06 94 PRO A N 1
ATOM 772 C CA . PRO A 1 94 ? 0.956 1.546 -15.867 1.00 96.06 94 PRO A CA 1
ATOM 773 C C . PRO A 1 94 ? 1.423 2.603 -16.873 1.00 96.06 94 PRO A C 1
ATOM 775 O O . PRO A 1 94 ? 2.191 2.279 -17.778 1.00 96.06 94 PRO A O 1
ATOM 778 N N . ALA A 1 95 ? 0.980 3.855 -16.715 1.00 95.75 95 ALA A N 1
ATOM 779 C CA . ALA A 1 95 ? 1.435 4.974 -17.539 1.00 95.75 95 ALA A CA 1
ATOM 780 C C . ALA A 1 95 ? 2.900 5.366 -17.267 1.00 95.75 95 ALA A C 1
ATOM 782 O O . ALA A 1 95 ? 3.548 5.935 -18.140 1.00 95.75 95 ALA A O 1
ATOM 783 N N . VAL A 1 96 ? 3.423 5.056 -16.075 1.00 96.12 96 VAL A N 1
ATOM 784 C CA . VAL A 1 96 ? 4.837 5.242 -15.711 1.00 96.12 96 VAL A CA 1
ATOM 785 C C . VAL A 1 96 ? 5.639 4.008 -16.110 1.00 96.12 96 VAL A C 1
ATOM 787 O O . VAL A 1 96 ? 6.689 4.131 -16.733 1.00 96.12 96 VAL A O 1
ATOM 790 N N . ASP A 1 97 ? 5.142 2.819 -15.760 1.00 97.75 97 ASP A N 1
ATOM 791 C CA . ASP A 1 97 ? 5.787 1.553 -16.090 1.00 97.75 97 ASP A CA 1
ATOM 792 C C . ASP A 1 97 ? 4.781 0.392 -16.131 1.00 97.75 97 ASP A C 1
ATOM 794 O O . ASP A 1 97 ? 4.412 -0.209 -15.119 1.00 97.75 97 ASP A O 1
ATOM 798 N N . SER A 1 98 ? 4.353 0.036 -17.341 1.00 97.69 98 SER A N 1
ATOM 799 C CA . SER A 1 98 ? 3.469 -1.113 -17.565 1.00 97.69 98 SER A CA 1
ATOM 800 C C . SER A 1 98 ? 4.177 -2.469 -17.452 1.00 97.69 98 SER A C 1
ATOM 802 O O . SER A 1 98 ? 3.501 -3.494 -17.333 1.00 97.69 98 SER A O 1
ATOM 804 N N . ALA A 1 99 ? 5.514 -2.519 -17.493 1.00 98.25 99 ALA A N 1
ATOM 805 C CA . ALA A 1 99 ? 6.252 -3.775 -17.385 1.00 98.25 99 ALA A CA 1
ATOM 806 C C . ALA A 1 99 ? 6.153 -4.358 -15.972 1.00 98.25 99 ALA A C 1
ATOM 808 O O . ALA A 1 99 ? 6.050 -5.574 -15.836 1.00 98.25 99 ALA A O 1
ATOM 809 N N . ALA A 1 100 ? 6.070 -3.514 -14.940 1.00 97.19 100 ALA A N 1
ATOM 810 C CA . ALA A 1 100 ? 5.825 -3.956 -13.567 1.00 97.19 100 ALA A CA 1
ATOM 811 C C . ALA A 1 100 ? 4.529 -4.783 -13.426 1.00 97.19 100 ALA A C 1
ATOM 813 O O . ALA A 1 100 ? 4.511 -5.781 -12.708 1.00 97.19 100 ALA A O 1
ATOM 814 N N . VAL A 1 101 ? 3.464 -4.408 -14.147 1.00 96.31 101 VAL A N 1
ATOM 815 C CA . VAL A 1 101 ? 2.183 -5.140 -14.139 1.00 96.31 101 VAL A CA 1
ATOM 816 C C . VAL A 1 101 ? 2.306 -6.484 -14.854 1.00 96.31 101 VAL A C 1
ATOM 818 O O . VAL A 1 101 ? 1.851 -7.493 -14.332 1.00 96.31 101 VAL A O 1
ATOM 821 N N . ARG A 1 102 ? 2.998 -6.530 -16.000 1.00 97.62 102 ARG A N 1
ATOM 822 C CA . ARG A 1 102 ? 3.247 -7.797 -16.713 1.00 97.62 102 ARG A CA 1
ATOM 823 C C . ARG A 1 102 ? 4.067 -8.777 -15.873 1.00 97.62 102 ARG A C 1
ATOM 825 O O . ARG A 1 102 ? 3.727 -9.950 -15.799 1.00 97.62 102 ARG A O 1
ATOM 832 N N . LEU A 1 103 ? 5.093 -8.281 -15.178 1.00 96.81 103 LEU A N 1
ATOM 833 C CA . LEU A 1 103 ? 5.886 -9.096 -14.255 1.00 96.81 103 LEU A CA 1
ATOM 834 C C . LEU A 1 103 ? 5.028 -9.669 -13.116 1.00 96.81 103 LEU A C 1
ATOM 836 O O . LEU A 1 103 ? 5.256 -10.801 -12.688 1.00 96.81 103 LEU A O 1
ATOM 840 N N . TRP A 1 104 ? 4.044 -8.908 -12.625 1.00 95.00 104 TRP A N 1
ATOM 841 C CA . TRP A 1 104 ? 3.094 -9.401 -11.627 1.00 95.00 104 TRP A CA 1
ATOM 842 C C . TRP A 1 104 ? 2.195 -10.505 -12.189 1.00 95.00 104 TRP A C 1
ATOM 844 O O . TRP A 1 104 ? 2.033 -11.539 -11.537 1.00 95.00 104 TRP A O 1
ATOM 854 N N . ASP A 1 105 ? 1.652 -10.321 -13.393 1.00 95.75 105 ASP A N 1
ATOM 855 C CA . ASP A 1 105 ? 0.802 -11.321 -14.048 1.00 95.75 105 ASP A CA 1
ATOM 856 C C . ASP A 1 105 ? 1.561 -12.635 -14.284 1.00 95.75 105 ASP A C 1
ATOM 858 O O . ASP A 1 105 ? 1.042 -13.711 -13.976 1.00 95.75 105 ASP A O 1
ATOM 862 N N . ASP A 1 106 ? 2.816 -12.562 -14.736 1.00 95.19 106 ASP A N 1
ATOM 863 C CA . ASP A 1 106 ? 3.681 -13.732 -14.921 1.00 95.19 106 ASP A CA 1
ATOM 864 C C . ASP A 1 106 ? 3.944 -14.457 -13.590 1.00 95.19 106 ASP A C 1
ATOM 866 O O . ASP A 1 106 ? 3.796 -15.684 -13.487 1.00 95.19 106 ASP A O 1
ATOM 870 N N . TRP A 1 107 ? 4.285 -13.697 -12.544 1.00 93.12 107 TRP A N 1
ATOM 871 C CA . TRP A 1 107 ? 4.532 -14.222 -11.200 1.00 93.12 107 TRP A CA 1
ATOM 872 C C . TRP A 1 107 ? 3.292 -14.900 -10.606 1.00 93.12 107 TRP A C 1
ATOM 874 O O . TRP A 1 107 ? 3.369 -16.015 -10.078 1.00 93.12 107 TRP A O 1
ATOM 884 N N . MET A 1 108 ? 2.127 -14.264 -10.718 1.00 92.69 108 MET A N 1
ATOM 885 C CA . MET A 1 108 ? 0.867 -14.822 -10.234 1.00 92.69 108 MET A CA 1
ATOM 886 C C . MET A 1 108 ? 0.393 -15.996 -11.082 1.00 92.69 108 MET A C 1
ATOM 888 O O . MET A 1 108 ? -0.134 -16.962 -10.530 1.00 92.69 108 MET A O 1
ATOM 892 N N . GLY A 1 109 ? 0.644 -15.980 -12.391 1.00 95.50 109 GLY A N 1
ATOM 893 C CA . GLY A 1 109 ? 0.361 -17.098 -13.282 1.00 95.50 109 GLY A CA 1
ATOM 894 C C . GLY A 1 109 ? 1.051 -18.386 -12.830 1.00 95.50 109 GLY A C 1
ATOM 895 O O . GLY A 1 109 ? 0.438 -19.452 -12.860 1.00 95.50 109 GLY A O 1
ATOM 896 N N . LEU A 1 110 ? 2.296 -18.305 -12.345 1.00 92.12 110 LEU A N 1
ATOM 897 C CA . LEU A 1 110 ? 2.994 -19.453 -11.752 1.00 92.12 110 LEU A CA 1
ATOM 898 C C . LEU A 1 110 ? 2.271 -19.975 -10.504 1.00 92.12 110 LEU A C 1
ATOM 900 O O . LEU A 1 110 ? 2.024 -21.178 -10.396 1.00 92.12 110 LEU A O 1
ATOM 904 N N . LYS A 1 111 ? 1.890 -19.082 -9.586 1.00 90.94 111 LYS A N 1
ATOM 905 C CA . LYS A 1 111 ? 1.199 -19.454 -8.340 1.00 90.94 111 LYS A CA 1
ATOM 906 C C . LYS A 1 111 ? -0.173 -20.068 -8.585 1.00 90.94 111 LYS A C 1
ATOM 908 O O . LYS A 1 111 ? -0.526 -21.052 -7.942 1.00 90.94 111 LYS A O 1
ATOM 913 N N . LEU A 1 112 ? -0.925 -19.536 -9.546 1.00 94.31 112 LEU A N 1
ATOM 914 C CA . LEU A 1 112 ? -2.227 -20.076 -9.943 1.00 94.31 112 LEU A CA 1
ATOM 915 C C . LEU A 1 112 ? -2.116 -21.485 -10.543 1.00 94.31 112 LEU A C 1
ATOM 917 O O . LEU A 1 112 ? -3.043 -22.278 -10.412 1.00 94.31 112 LEU A O 1
ATOM 921 N N . ARG A 1 113 ? -0.965 -21.834 -11.131 1.00 95.75 113 ARG A N 1
ATOM 922 C CA . ARG A 1 113 ? -0.639 -23.204 -11.568 1.00 95.75 113 ARG A CA 1
ATOM 923 C C . ARG A 1 113 ? -0.129 -24.107 -10.436 1.00 95.75 113 ARG A C 1
ATOM 925 O O . ARG A 1 113 ? 0.292 -25.228 -10.697 1.00 95.75 113 ARG A O 1
ATOM 932 N N . GLY A 1 114 ? -0.150 -23.635 -9.191 1.00 92.88 114 GLY A N 1
ATOM 933 C CA . GLY A 1 114 ? 0.271 -24.389 -8.010 1.00 92.88 114 GLY A CA 1
ATOM 934 C C . GLY A 1 114 ? 1.759 -24.282 -7.677 1.00 92.88 114 GLY A C 1
ATOM 935 O O . GLY A 1 114 ? 2.207 -24.930 -6.730 1.00 92.88 114 GLY A O 1
ATOM 936 N N . ALA A 1 115 ? 2.535 -23.467 -8.403 1.00 89.44 115 ALA A N 1
ATOM 937 C CA . ALA A 1 115 ? 3.925 -23.231 -8.037 1.00 89.44 115 ALA A CA 1
ATOM 938 C C . ALA A 1 115 ? 4.005 -22.493 -6.693 1.00 89.44 115 ALA A C 1
ATOM 940 O O . ALA A 1 115 ? 3.241 -21.565 -6.422 1.00 89.44 115 ALA A O 1
ATOM 941 N N . ARG A 1 116 ? 4.973 -22.878 -5.863 1.00 83.62 116 ARG A N 1
ATOM 942 C CA . ARG A 1 116 ? 5.323 -22.178 -4.624 1.00 83.62 116 ARG A CA 1
ATOM 943 C C . ARG A 1 116 ? 6.742 -21.645 -4.783 1.00 83.62 116 ARG A C 1
ATOM 945 O O . ARG A 1 116 ? 7.677 -22.413 -4.565 1.00 83.62 116 ARG A O 1
ATOM 952 N N . PRO A 1 117 ? 6.919 -20.393 -5.244 1.00 79.62 117 PRO A N 1
ATOM 953 C CA . PRO A 1 117 ? 8.250 -19.835 -5.428 1.00 79.62 117 PRO A CA 1
ATOM 954 C C . PRO A 1 117 ? 9.013 -19.888 -4.095 1.00 79.62 117 PRO A C 1
ATOM 956 O O . PRO A 1 117 ? 8.540 -19.292 -3.127 1.00 79.62 117 PRO A O 1
ATOM 959 N N . PRO A 1 118 ? 10.160 -20.589 -4.015 1.00 72.56 118 PRO A N 1
ATOM 960 C CA . PRO A 1 118 ? 10.887 -20.763 -2.754 1.00 72.56 118 PRO A CA 1
ATOM 961 C C . PRO A 1 118 ? 11.481 -19.448 -2.233 1.00 72.56 118 PRO A C 1
ATOM 963 O O . PRO A 1 118 ? 11.852 -19.354 -1.072 1.00 72.56 118 PRO A O 1
ATOM 966 N N . GLU A 1 119 ? 11.558 -18.434 -3.095 1.00 85.69 119 GLU A N 1
ATOM 967 C CA . GLU A 1 119 ? 12.108 -17.114 -2.792 1.00 85.69 119 GLU A CA 1
ATOM 968 C C . GLU A 1 119 ? 11.090 -16.153 -2.164 1.00 85.69 119 GLU A C 1
ATOM 970 O O . GLU A 1 119 ? 11.460 -15.033 -1.828 1.00 85.69 119 GLU A O 1
ATOM 975 N N . GLN A 1 120 ? 9.811 -16.532 -2.046 1.00 88.25 120 GLN A N 1
ATOM 976 C CA . GLN A 1 120 ? 8.837 -15.684 -1.367 1.00 88.25 120 GLN A CA 1
ATOM 977 C C . GLN A 1 120 ? 8.928 -15.882 0.148 1.00 88.25 120 GLN A C 1
ATOM 979 O O . GLN A 1 120 ? 8.734 -16.990 0.648 1.00 88.25 120 GLN A O 1
ATOM 984 N N . GLU A 1 121 ? 9.148 -14.792 0.876 1.00 88.56 121 GLU A N 1
ATOM 985 C CA . GLU A 1 121 ? 9.073 -14.784 2.331 1.00 88.56 121 GLU A CA 1
ATOM 986 C C . GLU A 1 121 ? 7.667 -15.185 2.824 1.00 88.56 121 GLU A C 1
ATOM 988 O O . GLU A 1 121 ? 6.658 -14.861 2.182 1.00 88.56 121 GLU A O 1
ATOM 993 N N . PRO A 1 122 ? 7.560 -15.869 3.979 1.00 88.12 122 PRO A N 1
ATOM 994 C CA . PRO A 1 122 ? 6.272 -16.167 4.592 1.00 88.12 122 PRO A CA 1
ATOM 995 C C . PRO A 1 122 ? 5.436 -14.901 4.799 1.00 88.12 122 PRO A C 1
ATOM 997 O O . PRO A 1 122 ? 5.935 -13.878 5.271 1.00 88.12 122 PRO A O 1
ATOM 1000 N N . LEU A 1 123 ? 4.143 -14.975 4.475 1.00 87.38 123 LEU A N 1
ATOM 1001 C CA . LEU A 1 123 ? 3.240 -13.841 4.657 1.00 87.38 123 LEU A CA 1
ATOM 1002 C C . LEU A 1 123 ? 3.220 -13.395 6.125 1.00 87.38 123 LEU A C 1
ATOM 1004 O O . LEU A 1 123 ? 3.053 -14.214 7.024 1.00 87.38 123 LEU A O 1
ATOM 1008 N N . GLY A 1 124 ? 3.364 -12.091 6.357 1.00 83.00 124 GLY A N 1
ATOM 1009 C CA . GLY A 1 124 ? 3.433 -11.498 7.697 1.00 83.00 124 GLY A CA 1
ATOM 1010 C C . GLY A 1 124 ? 4.836 -11.467 8.310 1.00 83.00 124 GLY A C 1
ATOM 1011 O O . GLY A 1 124 ? 5.013 -10.839 9.353 1.00 83.00 124 GLY A O 1
ATOM 1012 N N . GLY A 1 125 ? 5.832 -12.081 7.662 1.00 83.12 125 GLY A N 1
ATOM 1013 C CA . GLY A 1 125 ? 7.245 -11.974 8.027 1.00 83.12 125 GLY A CA 1
ATOM 1014 C C . GLY A 1 125 ? 7.515 -12.289 9.502 1.00 83.12 125 GLY A C 1
ATOM 1015 O O . GLY A 1 125 ? 6.846 -13.121 10.117 1.00 83.12 125 GLY A O 1
ATOM 1016 N N . ALA A 1 126 ? 8.483 -11.585 10.097 1.00 68.38 126 ALA A N 1
ATOM 1017 C CA . ALA A 1 126 ? 8.852 -11.753 11.507 1.00 68.38 126 ALA A CA 1
ATOM 1018 C C . ALA A 1 126 ? 7.735 -11.364 12.496 1.00 68.38 126 ALA A C 1
ATOM 1020 O O . ALA A 1 126 ? 7.712 -11.859 13.622 1.00 68.38 126 ALA A O 1
ATOM 1021 N N . SER A 1 127 ? 6.779 -10.518 12.091 1.00 61.59 127 SER A N 1
ATOM 1022 C CA . SER A 1 127 ? 5.639 -10.143 12.939 1.00 61.59 127 SER A CA 1
ATOM 1023 C C . SER A 1 127 ? 4.746 -11.342 13.274 1.00 61.59 127 SER A C 1
ATOM 1025 O O . SER A 1 127 ? 4.151 -11.371 14.347 1.00 61.59 127 SER A O 1
ATOM 1027 N N . TYR A 1 128 ? 4.694 -12.354 12.401 1.00 53.34 128 TYR A N 1
ATOM 1028 C CA . TYR A 1 128 ? 3.995 -13.613 12.670 1.00 53.34 128 TYR A CA 1
ATOM 1029 C C . TYR A 1 128 ? 4.786 -14.531 13.618 1.00 53.34 128 TYR A C 1
ATOM 1031 O O . TYR A 1 128 ? 4.200 -15.190 14.474 1.00 53.34 128 TYR A O 1
ATOM 1039 N N . ALA A 1 129 ? 6.119 -14.538 13.507 1.00 52.06 129 ALA A N 1
ATOM 1040 C CA . ALA A 1 129 ? 6.996 -15.348 14.355 1.00 52.06 129 ALA A CA 1
ATOM 1041 C C . ALA A 1 129 ? 6.993 -14.876 15.821 1.00 52.06 129 ALA A C 1
ATOM 1043 O O . ALA A 1 129 ? 6.904 -15.694 16.736 1.00 52.06 129 ALA A O 1
ATOM 1044 N N . ASN A 1 130 ? 7.008 -13.558 16.049 1.00 48.91 130 ASN A N 1
ATOM 1045 C CA . ASN A 1 130 ? 6.985 -12.990 17.401 1.00 48.91 130 ASN A CA 1
ATOM 1046 C C . ASN A 1 130 ? 5.615 -13.156 18.082 1.00 48.91 130 ASN A C 1
ATOM 1048 O O . ASN A 1 130 ? 5.558 -13.459 19.269 1.00 48.91 130 ASN A O 1
ATOM 1052 N N . ALA A 1 131 ? 4.512 -13.052 17.329 1.00 52.91 131 ALA A N 1
ATOM 1053 C CA . ALA A 1 131 ? 3.169 -13.291 17.864 1.00 52.91 131 ALA A CA 1
ATOM 1054 C C . ALA A 1 131 ? 2.950 -14.752 18.317 1.00 52.91 131 ALA A C 1
ATOM 1056 O O . ALA A 1 131 ? 2.192 -14.987 19.256 1.00 52.91 131 ALA A O 1
ATOM 1057 N N . GLN A 1 132 ? 3.623 -15.731 17.692 1.00 48.31 132 GLN A N 1
ATOM 1058 C CA . GLN A 1 132 ? 3.632 -17.116 18.182 1.00 48.31 132 GLN A CA 1
ATOM 1059 C C . GLN A 1 132 ? 4.426 -17.260 19.489 1.00 48.31 132 GLN A C 1
ATOM 1061 O O . GLN A 1 132 ? 3.916 -17.884 20.417 1.00 48.31 132 GLN A O 1
ATOM 1066 N N . MET A 1 133 ? 5.613 -16.649 19.607 1.00 43.78 133 MET A N 1
ATOM 1067 C CA . MET A 1 133 ? 6.415 -16.713 20.844 1.00 43.78 133 MET A CA 1
ATOM 1068 C C . MET A 1 133 ? 5.716 -16.053 22.044 1.00 43.78 133 MET A C 1
ATOM 1070 O O . MET A 1 133 ? 5.727 -16.607 23.145 1.00 43.78 133 MET A O 1
ATOM 1074 N N . ASP A 1 134 ? 5.042 -14.919 21.840 1.00 48.91 134 ASP A N 1
ATOM 1075 C CA . ASP A 1 134 ? 4.330 -14.218 22.919 1.00 48.91 134 ASP A CA 1
ATOM 1076 C C . ASP A 1 134 ? 3.062 -14.963 23.382 1.00 48.91 134 ASP A C 1
ATOM 1078 O O . ASP A 1 134 ? 2.616 -14.790 24.516 1.00 48.91 134 ASP A O 1
ATOM 1082 N N . SER A 1 135 ? 2.491 -15.832 22.539 1.00 49.91 135 SER A N 1
ATOM 1083 C CA . SER A 1 135 ? 1.327 -16.661 22.891 1.00 49.91 135 SER A CA 1
ATOM 1084 C C . SER A 1 135 ? 1.669 -17.904 23.726 1.00 49.91 135 SER A C 1
ATOM 1086 O O . SER A 1 135 ? 0.778 -18.485 24.347 1.00 49.91 135 SER A O 1
ATOM 1088 N N . GLU A 1 136 ? 2.947 -18.292 23.780 1.00 44.28 136 GLU A N 1
ATOM 1089 C CA . GLU A 1 136 ? 3.434 -19.459 24.531 1.00 44.28 136 GLU A CA 1
ATOM 1090 C C . GLU A 1 136 ? 4.013 -19.106 25.907 1.00 44.28 136 GLU A C 1
ATOM 1092 O O . GLU A 1 136 ? 4.354 -20.002 26.678 1.00 44.28 136 GLU A O 1
ATOM 1097 N N . THR A 1 137 ? 4.084 -17.819 26.255 1.00 41.69 137 THR A N 1
ATOM 1098 C CA . THR A 1 137 ? 4.598 -17.378 27.556 1.00 41.69 137 THR A CA 1
ATOM 1099 C C . THR A 1 137 ? 3.427 -16.996 28.467 1.00 41.69 137 THR A C 1
ATOM 1101 O O . THR A 1 137 ? 2.793 -15.962 28.242 1.00 41.69 137 THR A O 1
ATOM 1104 N N . PRO A 1 138 ? 3.090 -17.785 29.507 1.00 40.41 138 PRO A N 1
ATOM 1105 C CA . PRO A 1 138 ? 2.086 -17.375 30.475 1.00 40.41 138 PRO A CA 1
ATOM 1106 C C . PRO A 1 138 ? 2.557 -16.093 31.163 1.00 40.41 138 PRO A C 1
ATOM 1108 O O . PRO A 1 138 ? 3.597 -16.073 31.818 1.00 40.41 138 PRO A O 1
ATOM 1111 N N . LEU A 1 139 ? 1.787 -15.015 31.018 1.00 46.66 139 LEU A N 1
ATOM 1112 C CA . LEU A 1 139 ? 1.974 -13.799 31.801 1.00 46.66 139 LEU A CA 1
ATOM 1113 C C . LEU A 1 139 ? 1.716 -14.124 33.281 1.00 46.66 139 LEU A C 1
ATOM 1115 O O . LEU A 1 139 ? 0.572 -14.070 33.742 1.00 46.66 139 LEU A O 1
ATOM 1119 N N . GLU A 1 140 ? 2.767 -14.443 34.036 1.00 42.91 140 GLU A N 1
ATOM 1120 C CA . GLU A 1 140 ? 2.733 -14.378 35.495 1.00 42.91 140 GLU A CA 1
ATOM 1121 C C . GLU A 1 140 ? 2.464 -12.924 35.895 1.00 42.91 140 GLU A C 1
ATOM 1123 O O . GLU A 1 140 ? 3.340 -12.061 35.869 1.00 42.91 140 GLU A O 1
ATOM 1128 N N . ARG A 1 141 ? 1.209 -12.619 36.231 1.00 46.47 141 ARG A N 1
ATOM 1129 C CA . ARG A 1 141 ? 0.879 -11.352 36.883 1.00 46.47 141 ARG A CA 1
ATOM 1130 C C . ARG A 1 141 ? 1.297 -11.461 38.350 1.00 46.47 141 ARG A C 1
ATOM 1132 O O . ARG A 1 141 ? 0.809 -12.370 39.025 1.00 46.47 141 ARG A O 1
ATOM 1139 N N . PRO A 1 142 ? 2.112 -10.538 38.889 1.00 45.31 142 PRO A N 1
ATOM 1140 C CA . PRO A 1 142 ? 2.313 -10.466 40.325 1.00 45.31 142 PRO A CA 1
ATOM 1141 C C . PRO A 1 142 ? 0.983 -10.082 40.976 1.00 45.31 142 PRO A C 1
ATOM 1143 O O . PRO A 1 142 ? 0.406 -9.037 40.676 1.00 45.31 142 PRO A O 1
ATOM 1146 N N . ILE A 1 143 ? 0.489 -10.944 41.861 1.00 48.88 143 ILE A N 1
ATOM 1147 C CA . ILE A 1 143 ? -0.562 -10.589 42.808 1.00 48.88 143 ILE A CA 1
ATOM 1148 C C . ILE A 1 143 ? 0.089 -9.672 43.842 1.00 48.88 143 ILE A C 1
ATOM 1150 O O . ILE A 1 143 ? 0.861 -10.135 44.680 1.00 48.88 143 ILE A O 1
ATOM 1154 N N . THR A 1 144 ? -0.236 -8.386 43.815 1.00 50.38 144 THR A N 1
ATOM 1155 C CA . THR A 1 144 ? -0.035 -7.501 44.965 1.00 50.38 144 THR A CA 1
ATOM 1156 C C . THR A 1 144 ? -1.391 -7.094 45.528 1.00 50.38 144 THR A C 1
ATOM 1158 O O . THR A 1 144 ? -2.299 -6.716 44.790 1.00 50.38 144 THR A O 1
ATOM 1161 N N . ARG A 1 145 ? -1.519 -7.311 46.842 1.00 51.28 145 ARG A N 1
ATOM 1162 C CA . ARG A 1 145 ? -2.689 -7.043 47.686 1.00 51.28 145 ARG A CA 1
ATOM 1163 C C . ARG A 1 145 ? -2.935 -5.553 47.873 1.00 51.28 145 ARG A C 1
ATOM 1165 O O . ARG A 1 145 ? -1.931 -4.809 47.896 1.00 51.28 145 ARG A O 1
#

Foldseek 3Di:
DDDDPVLVVLCVVLVPDDPSVVPSVVVDCCVDPNVVVDQPDPLEAFAACVVVPDSVVVDVVVDDVCPPGTDAQAPVRLVVVQQELGPYYDDHDVVVHVVSVVVVVVSVVCVVVVDDPPSRAHRPHCSVVVVVVVVPDPPPDDDDD

pLDDT: mean 87.39, std 16.04, range [40.41, 98.25]

InterPro domains:
  IPR003406 Glycosyl transferase, family 14 [PF02485] (1-67)
  IPR043538 Xylosyltransferase [PTHR46025] (11-107)

Radius of gyration: 20.58 Å; chains: 1; bounding box: 42×42×65 Å

Organism: NCBI:txid156173

Secondary structure (DSSP, 8-state):
----HHHHHHHHHHTT-TTGGGTHHHHHHHTSTTGGG--S---EEE--GGGGS-HHHHHHHH-GGGTTPPPPP-TTTHHHHHHSS-SEEE---HHHHSHHHHHHHHHHHHHHTT---TTSPPTTHHHHHHHHHHHSS--------